Protein AF-A0A4Y2UF55-F1 (afdb_monomer_lite)

Foldseek 3Di:
DDDPVPDDDDDDDPPPPVLVLVVVVVVVLVVQQVPDPPHDPDPVSSVVSSVVVNVVPDVVVSVVSVVCNVVSVVQCVVVVNDDDPD

InterPro domains:
  IPR036397 Ribonuclease H superfamily [G3DSA:3.30.420.10] (3-86)
  IPR038717 Tc1-like transposase, DDE domain [PF13358] (10-37)

Secondary structure (DSSP, 8-state):
---GGG-PPP---TT-GGG-HHHHHHHHHHHHHHH-SSPP-SHHHHHHHHHHHHHTS-HHHHHHHHHHHHHHHHHHHHTTT-----

pLDDT: mean 77.41, std 13.48, range [45.03, 93.5]

Structure (mmCIF, N/CA/C/O backbone):
data_AF-A0A4Y2UF55-F1
#
_entry.id   AF-A0A4Y2UF55-F1
#
loop_
_atom_site.group_PDB
_atom_site.id
_atom_site.type_symbol
_atom_site.label_atom_id
_atom_site.label_alt_id
_atom_site.label_comp_id
_atom_site.label_asym_id
_atom_site.label_entity_id
_atom_site.label_seq_id
_atom_site.pdbx_PDB_ins_code
_atom_site.Cartn_x
_atom_site.Cartn_y
_atom_site.Cartn_z
_atom_site.occupancy
_atom_site.B_iso_or_equiv
_atom_site.auth_seq_id
_atom_site.auth_comp_id
_atom_site.auth_asym_id
_atom_site.auth_atom_id
_atom_site.pdbx_PDB_model_num
ATOM 1 N N . MET A 1 1 ? 22.054 -13.039 12.547 1.00 45.03 1 MET A N 1
ATOM 2 C CA . MET A 1 1 ? 21.385 -11.895 11.894 1.00 45.03 1 MET A CA 1
ATOM 3 C C . MET A 1 1 ? 22.282 -11.429 10.767 1.00 45.03 1 MET A C 1
ATOM 5 O O . MET A 1 1 ? 23.476 -11.344 11.031 1.00 45.03 1 MET A O 1
ATOM 9 N N . PRO A 1 2 ? 21.774 -11.198 9.546 1.00 48.81 2 PRO A N 1
ATOM 10 C CA . PRO A 1 2 ? 22.606 -10.689 8.463 1.00 48.81 2 PRO A CA 1
ATOM 11 C C . PRO A 1 2 ? 23.084 -9.283 8.837 1.00 48.81 2 PRO A C 1
ATOM 13 O O . PRO A 1 2 ? 22.285 -8.458 9.288 1.00 48.81 2 PRO A O 1
ATOM 16 N N . SER A 1 3 ? 24.381 -9.030 8.705 1.00 52.78 3 SER A N 1
ATOM 17 C CA . SER A 1 3 ? 24.963 -7.693 8.784 1.00 52.78 3 SER A CA 1
ATOM 18 C C . SER A 1 3 ? 24.380 -6.827 7.666 1.00 52.78 3 SER A C 1
ATOM 20 O O . SER A 1 3 ? 24.256 -7.276 6.531 1.00 52.78 3 SER A O 1
ATOM 22 N N . ILE A 1 4 ? 24.042 -5.571 7.971 1.00 59.22 4 ILE A N 1
ATOM 23 C CA . ILE A 1 4 ? 23.525 -4.570 7.010 1.00 59.22 4 ILE A CA 1
ATOM 24 C C . ILE A 1 4 ? 24.422 -4.404 5.767 1.00 59.22 4 ILE A C 1
ATOM 26 O O . ILE A 1 4 ? 23.971 -3.910 4.736 1.00 59.22 4 ILE A O 1
ATOM 30 N N . GLU A 1 5 ? 25.676 -4.838 5.859 1.00 60.53 5 GLU A N 1
ATOM 31 C CA . GLU A 1 5 ? 26.684 -4.785 4.802 1.00 60.53 5 GLU A CA 1
ATOM 32 C C . GLU A 1 5 ? 26.390 -5.705 3.601 1.00 60.53 5 GLU A C 1
ATOM 34 O O . GLU A 1 5 ? 26.888 -5.426 2.516 1.00 60.53 5 GLU A O 1
ATOM 39 N N . ASP A 1 6 ? 25.516 -6.713 3.736 1.00 64.56 6 ASP A N 1
ATOM 40 C CA . ASP A 1 6 ? 25.127 -7.604 2.623 1.00 64.56 6 ASP A CA 1
ATOM 41 C C . ASP A 1 6 ? 23.918 -7.095 1.808 1.00 64.56 6 ASP A C 1
ATOM 43 O O . ASP A 1 6 ? 23.425 -7.772 0.902 1.00 64.56 6 ASP A O 1
ATOM 47 N N . ILE A 1 7 ? 23.403 -5.897 2.106 1.00 66.00 7 ILE A N 1
ATOM 48 C CA . ILE A 1 7 ? 22.259 -5.326 1.386 1.00 66.00 7 ILE A CA 1
ATOM 49 C C . ILE A 1 7 ? 22.767 -4.571 0.156 1.00 66.00 7 ILE A C 1
ATOM 51 O O . ILE A 1 7 ? 23.295 -3.462 0.251 1.00 66.00 7 ILE A O 1
ATOM 55 N N . THR A 1 8 ? 22.562 -5.155 -1.027 1.00 73.38 8 THR A N 1
ATOM 56 C CA . THR A 1 8 ? 22.833 -4.476 -2.300 1.00 73.38 8 THR A CA 1
ATOM 57 C C . THR A 1 8 ? 21.942 -3.240 -2.426 1.00 73.38 8 THR A C 1
ATOM 59 O O . THR A 1 8 ? 20.715 -3.344 -2.470 1.00 73.38 8 THR A O 1
ATOM 62 N N . ARG A 1 9 ? 22.555 -2.053 -2.478 1.00 63.91 9 ARG A N 1
ATOM 63 C CA . ARG A 1 9 ? 21.840 -0.798 -2.734 1.00 63.91 9 ARG A CA 1
ATOM 64 C C . ARG A 1 9 ? 21.539 -0.678 -4.223 1.00 63.91 9 ARG A C 1
ATOM 66 O O . ARG A 1 9 ? 22.415 -0.897 -5.051 1.00 63.91 9 ARG A O 1
ATOM 73 N N . MET A 1 10 ? 20.302 -0.321 -4.547 1.00 69.19 10 MET A N 1
ATOM 74 C CA . MET A 1 10 ? 19.902 -0.006 -5.914 1.00 69.19 10 MET A CA 1
ATOM 75 C C . MET A 1 10 ? 20.229 1.461 -6.218 1.00 69.19 10 MET A C 1
ATOM 77 O O . MET A 1 10 ? 19.930 2.335 -5.403 1.00 69.19 10 MET A O 1
ATOM 81 N N . ASP A 1 11 ? 20.816 1.728 -7.386 1.00 67.31 11 ASP A N 1
ATOM 82 C CA . ASP A 1 11 ? 21.048 3.092 -7.866 1.00 67.31 11 ASP A CA 1
ATOM 83 C C . ASP A 1 11 ? 19.704 3.765 -8.176 1.00 67.31 11 ASP A C 1
ATOM 85 O O . ASP A 1 11 ? 18.961 3.329 -9.060 1.00 67.31 11 ASP A O 1
ATOM 89 N N . TRP A 1 12 ? 19.372 4.815 -7.420 1.00 65.06 12 TRP A N 1
ATOM 90 C CA . TRP A 1 12 ? 18.086 5.505 -7.508 1.00 65.06 12 TRP A CA 1
ATOM 91 C C . TRP A 1 12 ? 18.235 6.923 -8.070 1.00 65.06 12 TRP A C 1
ATOM 93 O O . TRP A 1 12 ? 19.024 7.705 -7.531 1.00 65.06 12 TRP A O 1
ATOM 103 N N . PRO A 1 13 ? 17.478 7.308 -9.113 1.00 65.12 13 PRO A N 1
ATOM 104 C CA . PRO A 1 13 ? 17.515 8.668 -9.634 1.00 65.12 13 PRO A CA 1
ATOM 105 C C . PRO A 1 13 ? 16.889 9.666 -8.646 1.00 65.12 13 PRO A C 1
ATOM 107 O O . PRO A 1 13 ? 15.854 9.406 -8.027 1.00 65.12 13 PRO A O 1
ATOM 110 N N . ALA A 1 14 ? 17.504 10.844 -8.513 1.00 56.88 14 ALA A N 1
ATOM 111 C CA . ALA A 1 14 ? 16.960 11.929 -7.699 1.00 56.88 14 ALA A CA 1
ATOM 112 C C . ALA A 1 14 ? 15.574 12.371 -8.217 1.00 56.88 14 ALA A C 1
ATOM 114 O O . ALA A 1 14 ? 15.313 12.332 -9.418 1.00 56.88 14 ALA A O 1
ATOM 115 N N . TYR A 1 15 ? 14.694 12.813 -7.311 1.00 55.31 15 TYR A N 1
ATOM 116 C CA . TYR A 1 15 ? 13.354 13.341 -7.626 1.00 55.31 15 TYR A CA 1
ATOM 117 C C . TYR A 1 15 ? 12.390 12.368 -8.330 1.00 55.31 15 TYR A C 1
ATOM 119 O O . TYR A 1 15 ? 11.518 12.801 -9.075 1.00 55.31 15 TYR A O 1
ATOM 127 N N . SER A 1 16 ? 12.500 11.061 -8.070 1.00 61.28 16 SER A N 1
ATOM 128 C CA . SER A 1 16 ? 11.559 10.051 -8.586 1.00 61.28 16 SER A CA 1
ATOM 129 C C . SER A 1 16 ? 10.709 9.413 -7.470 1.00 61.28 16 SER A C 1
ATOM 131 O O . SER A 1 16 ? 10.887 8.225 -7.189 1.00 61.28 16 SER A O 1
ATOM 133 N N . PRO A 1 17 ? 9.808 10.167 -6.800 1.00 59.91 17 PRO A N 1
ATOM 134 C CA . PRO A 1 17 ? 8.887 9.602 -5.810 1.00 59.91 17 PRO A CA 1
ATOM 135 C C . PRO A 1 17 ? 7.916 8.606 -6.456 1.00 59.91 17 PRO A C 1
ATOM 137 O O . PRO A 1 17 ? 7.602 7.598 -5.833 1.00 59.91 17 PRO A O 1
ATOM 140 N N . ASP A 1 18 ? 7.558 8.813 -7.732 1.00 61.84 18 ASP A N 1
ATOM 141 C CA . ASP A 1 18 ? 6.776 7.878 -8.552 1.00 61.84 18 ASP A CA 1
ATOM 142 C C . ASP A 1 18 ? 7.380 6.473 -8.522 1.00 61.84 18 ASP A C 1
ATOM 144 O O . ASP A 1 18 ? 6.668 5.475 -8.543 1.00 61.84 18 ASP A O 1
ATOM 148 N N . LEU A 1 19 ? 8.705 6.363 -8.444 1.00 64.81 19 LEU A N 1
ATOM 149 C CA . LEU A 1 19 ? 9.351 5.065 -8.437 1.00 64.81 19 LEU A CA 1
ATOM 150 C C . LEU A 1 19 ? 9.308 4.410 -7.055 1.00 64.81 19 LEU A C 1
ATOM 152 O O . LEU A 1 19 ? 9.488 3.208 -6.975 1.00 64.81 19 LEU A O 1
ATOM 156 N N . ASN A 1 20 ? 9.054 5.128 -5.962 1.00 70.25 20 ASN A N 1
ATOM 157 C CA . ASN A 1 20 ? 9.149 4.533 -4.636 1.00 70.25 20 ASN A CA 1
ATOM 158 C C . ASN A 1 20 ? 7.916 3.647 -4.372 1.00 70.25 20 ASN A C 1
ATOM 160 O O . ASN A 1 20 ? 6.815 4.177 -4.196 1.00 70.25 20 ASN A O 1
ATOM 164 N N . PRO A 1 21 ? 8.057 2.306 -4.306 1.00 69.44 21 PRO A N 1
ATOM 165 C CA . PRO A 1 21 ? 6.915 1.420 -4.097 1.00 69.44 21 PRO A CA 1
ATOM 166 C C . PRO A 1 21 ? 6.206 1.722 -2.772 1.00 69.44 21 PRO A C 1
ATOM 168 O O . PRO A 1 21 ? 5.012 1.491 -2.639 1.00 69.44 21 PRO A O 1
ATOM 171 N N . ILE A 1 22 ? 6.903 2.289 -1.786 1.00 78.69 22 ILE A N 1
ATOM 172 C CA . ILE A 1 22 ? 6.290 2.562 -0.487 1.00 78.69 22 ILE A CA 1
ATOM 173 C C . ILE A 1 22 ? 5.151 3.591 -0.570 1.00 78.69 22 ILE A C 1
ATOM 175 O O . ILE A 1 22 ? 4.191 3.470 0.182 1.00 78.69 22 ILE A O 1
ATOM 179 N N . GLU A 1 23 ? 5.204 4.545 -1.507 1.00 81.56 23 GLU A N 1
ATOM 180 C CA . GLU A 1 23 ? 4.148 5.556 -1.688 1.00 81.56 23 GLU A CA 1
ATOM 181 C C . GLU A 1 23 ? 2.818 4.897 -2.076 1.00 81.56 23 GLU A C 1
ATOM 183 O O . GLU A 1 23 ? 1.752 5.261 -1.585 1.00 81.56 23 GLU A O 1
ATOM 188 N N . HIS A 1 24 ? 2.891 3.839 -2.887 1.00 82.50 24 HIS A N 1
ATOM 189 C CA . HIS A 1 24 ? 1.729 3.048 -3.302 1.00 82.50 24 HIS A CA 1
ATOM 190 C C . HIS A 1 24 ? 1.140 2.255 -2.143 1.00 82.50 24 HIS A C 1
ATOM 192 O O . HIS A 1 24 ? -0.078 2.135 -2.015 1.00 82.50 24 HIS A O 1
ATOM 198 N N . VAL A 1 25 ? 2.000 1.732 -1.269 1.00 87.19 25 VAL A N 1
ATOM 199 C CA . VAL A 1 25 ? 1.556 1.040 -0.055 1.00 87.19 25 VAL A CA 1
ATOM 200 C C . VAL A 1 25 ? 0.880 2.024 0.905 1.00 87.19 25 VAL A C 1
ATOM 202 O O . VAL A 1 25 ? -0.154 1.689 1.484 1.00 87.19 25 VAL A O 1
ATOM 205 N N . TRP A 1 26 ? 1.404 3.247 1.039 1.00 88.00 26 TRP A N 1
ATOM 206 C CA . TRP A 1 26 ? 0.791 4.292 1.863 1.00 88.00 26 TRP A CA 1
ATOM 207 C C . TRP A 1 26 ? -0.581 4.725 1.350 1.00 88.00 26 TRP A C 1
ATOM 209 O O . TRP A 1 26 ? -1.524 4.802 2.139 1.00 88.00 26 TRP A O 1
ATOM 219 N N . ASP A 1 27 ? -0.722 4.952 0.045 1.00 87.19 27 ASP A N 1
ATOM 220 C CA . ASP A 1 27 ? -2.012 5.273 -0.572 1.00 87.19 27 ASP A CA 1
ATOM 221 C C . ASP A 1 27 ? -3.028 4.131 -0.381 1.00 87.19 27 ASP A C 1
ATOM 223 O O . ASP A 1 27 ? -4.164 4.365 0.042 1.00 87.19 27 ASP A O 1
ATOM 227 N N . MET A 1 28 ? -2.609 2.875 -0.568 1.00 88.69 28 MET A N 1
ATOM 228 C CA . MET A 1 28 ? -3.459 1.709 -0.314 1.00 88.69 28 MET A CA 1
ATOM 229 C C . MET A 1 28 ? -3.921 1.627 1.147 1.00 88.69 28 MET A C 1
ATOM 231 O O . MET A 1 28 ? -5.104 1.386 1.408 1.00 88.69 28 MET A O 1
ATOM 235 N N . LEU A 1 29 ? -3.015 1.854 2.100 1.00 91.25 29 LEU A N 1
ATOM 236 C CA . LEU A 1 29 ? -3.336 1.867 3.526 1.00 91.25 29 LEU A CA 1
ATOM 237 C C . LEU A 1 29 ? -4.322 2.995 3.866 1.00 91.25 29 LEU A C 1
ATOM 239 O O . LEU A 1 29 ? -5.307 2.764 4.570 1.00 91.25 29 LEU A O 1
ATOM 243 N N . GLY A 1 30 ? -4.104 4.193 3.317 1.00 89.81 30 GLY A N 1
ATOM 244 C CA . GLY A 1 30 ? -4.993 5.342 3.488 1.00 89.81 30 GLY A CA 1
ATOM 245 C C . GLY A 1 30 ? -6.409 5.068 2.978 1.00 89.81 30 GLY A C 1
ATOM 246 O O . GLY A 1 30 ? -7.382 5.324 3.690 1.00 89.81 30 GLY A O 1
ATOM 247 N N . ARG A 1 31 ? -6.537 4.466 1.788 1.00 91.00 31 ARG A N 1
ATOM 248 C CA . ARG A 1 31 ? -7.838 4.074 1.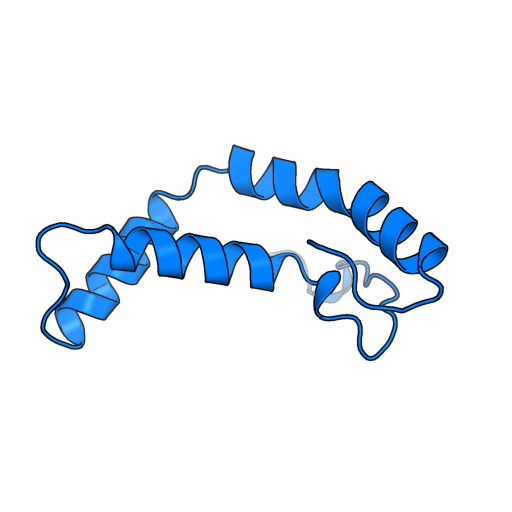216 1.00 91.00 31 ARG A CA 1
ATOM 249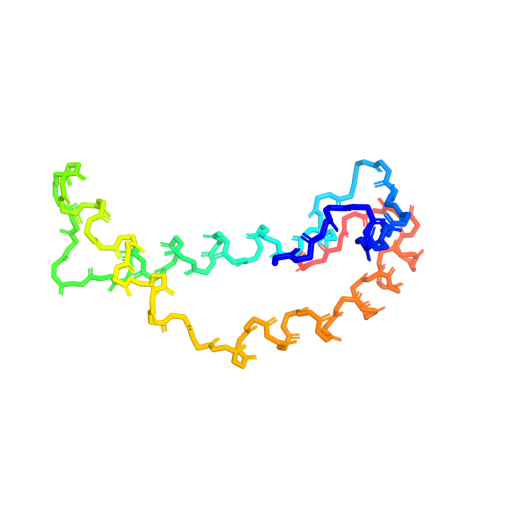 C C . ARG A 1 31 ? -8.556 3.034 2.070 1.00 91.00 31 ARG A C 1
ATOM 251 O O . ARG A 1 31 ? -9.756 3.167 2.300 1.00 91.00 31 ARG A O 1
ATOM 258 N N . ARG A 1 32 ? -7.837 2.025 2.572 1.00 91.06 32 ARG A N 1
ATOM 259 C CA . ARG A 1 32 ? -8.417 0.990 3.444 1.00 91.06 32 ARG A CA 1
ATOM 260 C C . ARG A 1 32 ? -8.958 1.588 4.738 1.00 91.06 32 ARG A C 1
ATOM 262 O O . ARG A 1 32 ? -10.105 1.325 5.090 1.00 91.06 32 ARG A O 1
ATOM 269 N N . ILE A 1 33 ? -8.198 2.470 5.384 1.00 90.75 33 ILE A N 1
ATOM 270 C CA . ILE A 1 33 ? -8.643 3.169 6.598 1.00 90.75 33 ILE A CA 1
ATOM 271 C C . ILE A 1 33 ? -9.862 4.048 6.318 1.00 90.75 33 ILE A C 1
ATOM 273 O O . ILE A 1 33 ? -10.818 4.007 7.089 1.00 90.75 33 ILE A O 1
ATOM 277 N N . ALA A 1 34 ? -9.865 4.792 5.208 1.00 89.31 34 ALA A N 1
ATOM 278 C CA . ALA A 1 34 ? -11.005 5.616 4.805 1.00 89.31 34 ALA A CA 1
ATOM 279 C C . ALA A 1 34 ? -12.267 4.783 4.511 1.00 89.31 34 ALA A C 1
ATOM 281 O O . ALA A 1 34 ? -13.381 5.271 4.686 1.00 89.31 34 ALA A O 1
ATOM 282 N N . SER A 1 35 ? -12.100 3.525 4.091 1.00 90.62 35 SER A N 1
ATOM 283 C CA . SER A 1 35 ? -13.203 2.594 3.831 1.00 90.62 35 SER A CA 1
ATOM 284 C C . SER A 1 35 ? -13.713 1.837 5.067 1.00 90.62 35 SER A C 1
ATOM 286 O O . SER A 1 35 ? -14.752 1.179 4.974 1.00 90.62 35 SER A O 1
ATOM 288 N N . ARG A 1 36 ? -13.025 1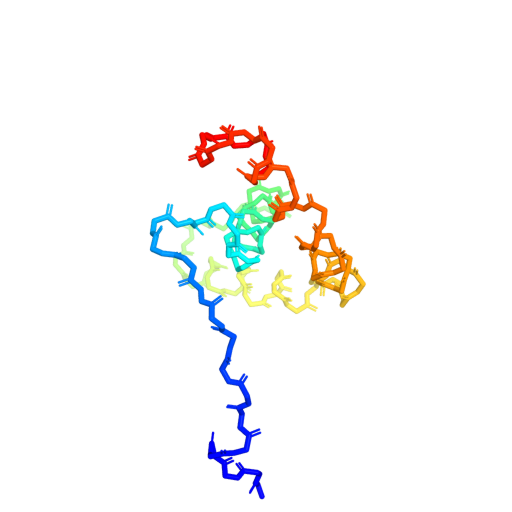.908 6.220 1.00 87.56 36 ARG A N 1
ATOM 289 C CA . ARG A 1 36 ? -13.452 1.193 7.436 1.00 87.56 36 ARG A CA 1
ATOM 290 C C . ARG A 1 36 ? -14.784 1.728 7.955 1.00 87.56 36 ARG A C 1
ATOM 292 O O . ARG A 1 36 ? -15.030 2.932 7.998 1.00 87.56 36 ARG A O 1
ATOM 299 N N . GLN A 1 37 ? -15.619 0.801 8.415 1.00 87.69 37 GLN A N 1
ATOM 300 C CA . GLN A 1 37 ? -16.878 1.091 9.092 1.00 87.69 37 GLN A CA 1
ATOM 301 C C . GLN A 1 37 ? -16.927 0.313 10.418 1.00 87.69 37 GLN A C 1
ATOM 303 O O . GLN A 1 37 ? -16.834 -0.915 10.389 1.00 87.69 37 GLN A O 1
ATOM 308 N N . PRO A 1 38 ? -17.065 0.991 11.575 1.00 85.62 38 PRO A N 1
ATOM 309 C CA . PRO A 1 38 ? -17.093 2.447 11.744 1.00 85.62 38 PRO A CA 1
ATOM 310 C C . PRO A 1 38 ? -15.718 3.101 11.486 1.00 85.62 38 PRO A C 1
ATOM 312 O O . PRO A 1 38 ? -14.685 2.445 11.659 1.00 85.62 38 PRO A O 1
ATOM 315 N N . PRO A 1 39 ? -15.684 4.383 11.077 1.00 86.56 39 PRO A N 1
ATOM 316 C CA . PRO A 1 39 ? -14.431 5.112 10.935 1.00 86.56 39 PRO A CA 1
ATOM 317 C C . PRO A 1 39 ? -13.784 5.336 12.313 1.00 86.56 39 PRO A C 1
ATOM 319 O O . PRO A 1 39 ? -14.501 5.536 13.297 1.00 86.56 39 PRO A O 1
ATOM 322 N N . PRO A 1 40 ? -12.444 5.335 12.407 1.00 87.81 40 PRO A N 1
ATOM 323 C CA . PRO A 1 40 ? -11.754 5.646 13.653 1.00 87.81 40 PRO A CA 1
ATOM 324 C C . PRO A 1 40 ? -12.022 7.100 14.060 1.00 87.81 40 PRO A C 1
ATOM 326 O O . PRO A 1 40 ? -11.824 8.024 13.273 1.00 87.81 40 PRO A O 1
ATOM 329 N N . THR A 1 41 ? -12.454 7.303 15.303 1.00 90.56 41 THR A N 1
ATOM 330 C CA . THR A 1 41 ? -12.860 8.618 15.828 1.00 90.56 41 THR A CA 1
ATOM 331 C C . THR A 1 41 ? -11.813 9.248 16.745 1.00 90.56 41 THR A C 1
ATOM 333 O O . THR A 1 41 ? -11.863 10.447 17.019 1.00 90.56 41 THR A O 1
ATOM 336 N N . CYS A 1 42 ? -10.831 8.464 17.199 1.00 91.88 42 CYS A N 1
ATOM 337 C CA . CYS A 1 42 ? -9.750 8.928 18.062 1.00 91.88 42 CYS A CA 1
ATOM 338 C C . CYS A 1 42 ? -8.380 8.352 17.665 1.00 91.88 42 CYS A C 1
ATOM 340 O O . CYS A 1 42 ? -8.275 7.350 16.957 1.00 91.88 42 CYS A O 1
ATOM 342 N N . LEU A 1 43 ? -7.298 8.983 18.143 1.00 91.94 43 LEU A N 1
ATOM 343 C CA . LEU A 1 43 ? -5.921 8.573 17.828 1.00 91.94 43 LEU A CA 1
ATOM 344 C C . LEU A 1 43 ? -5.611 7.100 18.176 1.00 91.94 43 LEU A C 1
ATOM 346 O O . LEU A 1 43 ? -4.972 6.432 17.359 1.00 91.94 43 LEU A O 1
ATOM 350 N N . PRO A 1 44 ? -6.050 6.547 19.328 1.00 93.50 44 PRO A N 1
ATOM 351 C CA . PRO A 1 44 ? -5.848 5.128 19.628 1.00 93.50 44 PRO A CA 1
ATOM 352 C C . P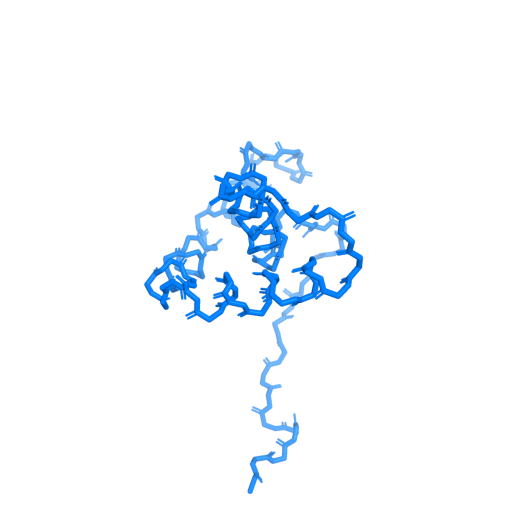RO A 1 44 ? -6.549 4.183 18.642 1.00 93.50 44 PRO A C 1
ATOM 354 O O . PRO A 1 44 ? -5.959 3.179 18.239 1.00 93.50 44 PRO A O 1
ATOM 357 N N . GLU A 1 45 ? -7.777 4.507 18.231 1.00 91.12 45 GLU A N 1
ATOM 358 C CA . GLU A 1 45 ? -8.530 3.738 17.232 1.00 91.12 45 GLU A CA 1
ATOM 359 C C . GLU A 1 45 ? -7.859 3.803 15.864 1.00 91.12 45 GLU A C 1
ATOM 361 O O . GLU A 1 45 ? -7.698 2.771 15.218 1.00 91.12 45 GLU A O 1
ATOM 366 N N . LEU A 1 46 ? -7.390 4.986 15.455 1.00 91.88 46 LEU A N 1
ATOM 367 C CA . LEU A 1 46 ? -6.655 5.153 14.203 1.00 91.88 46 LEU A CA 1
ATOM 368 C C . LEU A 1 46 ? -5.367 4.325 14.203 1.00 91.88 46 LEU A C 1
ATOM 370 O O . LEU A 1 46 ? -5.081 3.632 13.231 1.00 91.88 46 LEU A O 1
ATOM 374 N N . ARG A 1 47 ? -4.610 4.336 15.308 1.00 91.81 47 ARG A N 1
ATOM 375 C CA . ARG A 1 47 ? -3.398 3.517 15.448 1.00 91.81 47 ARG A CA 1
ATOM 376 C C . ARG A 1 47 ? -3.704 2.023 15.358 1.00 91.81 47 ARG A C 1
ATOM 378 O O . ARG A 1 47 ? -2.939 1.292 14.734 1.00 91.81 47 ARG A O 1
ATOM 385 N N . ARG A 1 48 ? -4.794 1.562 15.979 1.00 92.12 48 ARG A N 1
ATOM 386 C CA . ARG A 1 48 ? -5.228 0.161 15.885 1.00 92.12 48 ARG A CA 1
ATOM 387 C C . ARG A 1 48 ? -5.616 -0.187 14.450 1.00 92.12 48 ARG A C 1
ATOM 389 O O . ARG A 1 48 ? -5.101 -1.158 13.915 1.00 92.12 48 ARG A O 1
ATOM 396 N N . ALA A 1 49 ? -6.443 0.645 13.820 1.00 91.81 49 ALA A N 1
ATOM 397 C CA . ALA A 1 49 ? -6.880 0.459 12.443 1.00 91.81 49 ALA A CA 1
ATOM 398 C C . ALA A 1 49 ? -5.700 0.415 11.461 1.00 91.81 49 ALA A C 1
ATOM 400 O O . ALA A 1 49 ? -5.675 -0.447 10.592 1.00 91.81 49 ALA A O 1
ATOM 401 N N . LEU A 1 50 ? -4.697 1.283 11.640 1.00 91.88 50 LEU A N 1
ATOM 402 C CA . LEU A 1 50 ? -3.455 1.271 10.860 1.00 91.88 50 LEU A CA 1
ATOM 403 C C . LEU A 1 50 ? -2.735 -0.077 10.950 1.00 91.88 50 LEU A C 1
ATOM 405 O O . LEU A 1 50 ? -2.370 -0.637 9.923 1.00 91.88 50 LEU A O 1
ATOM 409 N N . LEU A 1 51 ? -2.539 -0.599 12.163 1.00 92.94 51 LEU A N 1
ATOM 410 C CA . LEU A 1 51 ? -1.854 -1.878 12.373 1.00 92.94 51 LEU A CA 1
ATOM 411 C C . LEU A 1 51 ? -2.659 -3.056 11.816 1.00 92.94 51 LEU A C 1
ATOM 413 O O . LEU A 1 51 ? -2.092 -3.932 11.173 1.00 92.94 51 LEU A O 1
ATOM 417 N N . ASP A 1 52 ? -3.971 -3.060 12.037 1.00 92.81 52 ASP A N 1
ATOM 418 C CA . ASP A 1 52 ? -4.862 -4.102 11.533 1.00 92.81 52 ASP A CA 1
ATOM 419 C C . ASP A 1 52 ? -4.880 -4.120 9.998 1.00 92.81 52 ASP A C 1
ATOM 421 O O . ASP A 1 52 ? -4.713 -5.176 9.393 1.00 92.81 52 ASP A O 1
ATOM 425 N N . GLU A 1 53 ? -5.069 -2.959 9.355 1.00 92.31 53 GLU A N 1
ATOM 426 C CA . GLU A 1 53 ? -5.058 -2.872 7.891 1.00 92.31 53 GLU A CA 1
ATOM 427 C C . GLU A 1 53 ? -3.697 -3.239 7.321 1.00 92.31 53 GLU A C 1
ATOM 429 O O . GLU A 1 53 ? -3.644 -3.948 6.323 1.00 92.31 53 GLU A O 1
ATOM 434 N N . TRP A 1 54 ? -2.609 -2.811 7.965 1.00 91.44 54 TRP A N 1
ATOM 435 C CA . TRP A 1 54 ? -1.259 -3.176 7.556 1.00 91.44 54 TRP A CA 1
ATOM 436 C C . TRP A 1 54 ? -1.061 -4.695 7.539 1.00 91.44 54 TRP A C 1
ATOM 438 O O . TRP A 1 54 ? -0.590 -5.243 6.547 1.00 91.44 54 TRP A O 1
ATOM 448 N N . CYS A 1 55 ? -1.487 -5.390 8.597 1.00 90.19 55 CYS A N 1
ATOM 449 C CA . CYS A 1 55 ? -1.438 -6.853 8.670 1.00 90.19 55 CYS A CA 1
ATOM 450 C C . CYS A 1 55 ? -2.381 -7.544 7.670 1.00 90.19 55 CYS A C 1
ATOM 452 O O . CYS A 1 55 ? -2.143 -8.690 7.298 1.00 90.19 55 CYS A O 1
ATOM 454 N N . ASN A 1 56 ? -3.440 -6.858 7.236 1.00 91.00 56 ASN A N 1
ATOM 455 C CA . ASN A 1 56 ? -4.401 -7.352 6.251 1.00 91.00 56 ASN A CA 1
ATOM 456 C C . ASN A 1 56 ? -4.023 -7.014 4.803 1.00 91.00 56 ASN A C 1
ATOM 458 O O . ASN A 1 56 ? -4.790 -7.352 3.894 1.00 91.00 56 ASN A O 1
ATOM 462 N N . ILE A 1 57 ? -2.906 -6.320 4.553 1.00 87.50 57 ILE A N 1
ATOM 463 C CA . ILE A 1 57 ? -2.390 -6.137 3.195 1.00 87.50 57 ILE A CA 1
ATOM 464 C C . ILE A 1 57 ? -1.835 -7.489 2.726 1.00 87.50 57 ILE A C 1
ATOM 466 O O . ILE A 1 57 ? -0.877 -7.993 3.313 1.00 87.50 57 ILE A O 1
ATOM 470 N N . PRO A 1 58 ? -2.416 -8.093 1.677 1.00 89.06 58 PRO A N 1
ATOM 471 C CA . PRO A 1 58 ? -1.933 -9.357 1.158 1.00 89.06 58 PRO A CA 1
ATOM 472 C C . PRO A 1 58 ? -0.532 -9.202 0.558 1.00 89.06 58 PRO A C 1
ATOM 474 O O . PRO A 1 58 ? -0.255 -8.230 -0.152 1.00 89.06 58 PRO A O 1
ATOM 477 N N . GLN A 1 59 ? 0.346 -10.173 0.817 1.00 87.12 59 GLN A N 1
ATOM 478 C CA . GLN A 1 59 ? 1.720 -10.153 0.309 1.00 87.12 59 GLN A CA 1
ATOM 479 C C . GLN A 1 59 ? 1.758 -10.107 -1.227 1.00 87.12 59 GLN A C 1
ATOM 481 O O . GLN A 1 59 ? 2.601 -9.420 -1.790 1.00 87.12 59 GLN A O 1
ATOM 486 N N . ASP A 1 60 ? 0.796 -10.730 -1.912 1.00 88.69 60 ASP A N 1
ATOM 487 C CA . ASP A 1 60 ? 0.677 -10.685 -3.372 1.00 88.69 60 ASP A CA 1
ATOM 488 C C . ASP A 1 60 ? 0.426 -9.269 -3.905 1.00 88.69 60 ASP A C 1
ATOM 490 O O . ASP A 1 60 ? 0.880 -8.945 -5.000 1.00 88.69 60 ASP A O 1
ATOM 494 N N . GLN A 1 61 ? -0.238 -8.385 -3.150 1.00 85.31 61 GLN A N 1
ATOM 495 C CA . GLN A 1 61 ? -0.374 -6.982 -3.558 1.00 85.31 61 GLN A CA 1
ATOM 496 C C . GL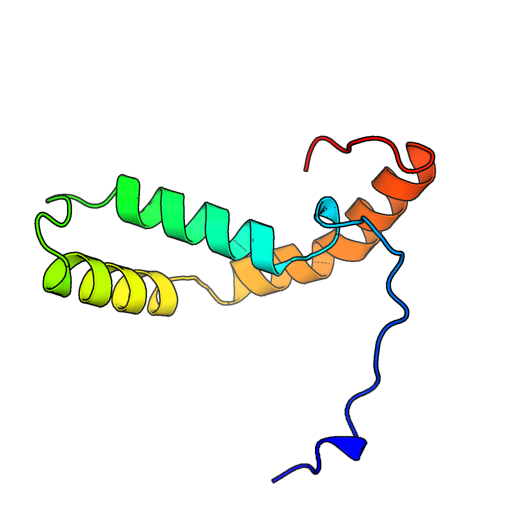N A 1 61 ? 0.973 -6.254 -3.503 1.00 85.31 61 GLN A C 1
ATOM 498 O O . GLN A 1 61 ? 1.290 -5.481 -4.409 1.00 85.31 61 GLN A O 1
ATOM 503 N N . ILE A 1 62 ? 1.785 -6.539 -2.481 1.00 85.62 62 ILE A N 1
ATOM 504 C CA . ILE A 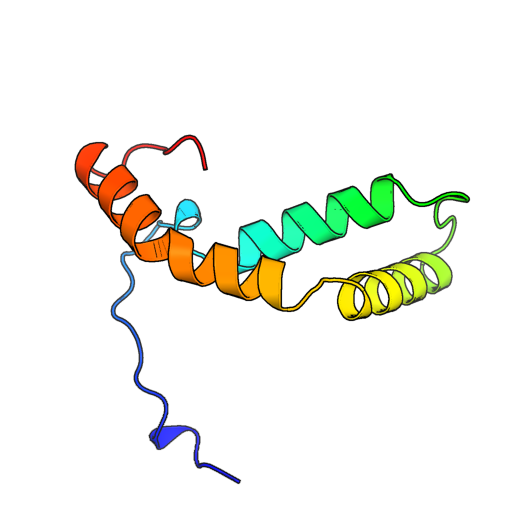1 62 ? 3.141 -5.994 -2.344 1.00 85.62 62 ILE A CA 1
ATOM 505 C C . ILE A 1 62 ? 4.045 -6.552 -3.449 1.00 85.62 62 ILE A C 1
ATOM 507 O O . ILE A 1 62 ? 4.747 -5.795 -4.120 1.00 85.62 62 ILE A O 1
ATOM 511 N N . ASP A 1 63 ? 3.984 -7.858 -3.698 1.00 86.25 63 ASP A N 1
ATOM 512 C CA . ASP A 1 63 ? 4.793 -8.522 -4.717 1.00 86.25 63 ASP A CA 1
ATOM 513 C C . ASP A 1 63 ? 4.436 -8.017 -6.120 1.00 86.25 63 ASP A C 1
ATOM 515 O O . ASP A 1 63 ? 5.323 -7.681 -6.902 1.00 86.25 63 ASP A O 1
ATOM 519 N N . ASN A 1 64 ? 3.145 -7.870 -6.435 1.00 85.56 64 ASN A N 1
ATOM 520 C CA . ASN A 1 64 ? 2.692 -7.306 -7.709 1.00 85.56 64 ASN A CA 1
ATOM 521 C C . ASN A 1 64 ? 3.183 -5.870 -7.912 1.00 85.56 64 ASN A C 1
ATOM 523 O O . ASN A 1 64 ? 3.579 -5.496 -9.020 1.00 85.56 64 ASN A O 1
ATOM 527 N N . LEU A 1 65 ? 3.192 -5.067 -6.848 1.00 82.88 65 LEU A N 1
ATOM 528 C CA . LEU A 1 65 ? 3.713 -3.710 -6.890 1.00 82.88 65 LEU A CA 1
ATOM 529 C C . LEU A 1 65 ? 5.220 -3.701 -7.188 1.00 82.88 65 LEU A C 1
ATOM 531 O O . LEU A 1 65 ? 5.656 -2.972 -8.082 1.00 82.88 65 LEU A O 1
ATOM 535 N N . ILE A 1 66 ? 6.000 -4.558 -6.524 1.00 81.69 66 ILE A N 1
ATOM 536 C CA . ILE A 1 66 ? 7.437 -4.724 -6.788 1.00 81.69 66 ILE A CA 1
ATOM 537 C C . ILE A 1 66 ? 7.671 -5.208 -8.226 1.00 81.69 66 ILE A C 1
ATOM 539 O O . ILE A 1 66 ? 8.485 -4.636 -8.949 1.00 81.69 66 ILE A O 1
ATOM 543 N N . LEU A 1 67 ? 6.922 -6.207 -8.695 1.00 83.19 67 LEU A N 1
ATOM 544 C CA . LEU A 1 67 ? 7.025 -6.737 -10.059 1.00 83.19 67 LEU A CA 1
ATOM 545 C C . LEU A 1 67 ? 6.606 -5.720 -11.130 1.00 83.19 67 LEU A C 1
ATOM 547 O O . LEU A 1 67 ? 7.052 -5.805 -12.277 1.00 83.19 67 LEU A O 1
ATOM 551 N N . SER A 1 68 ? 5.773 -4.738 -10.780 1.00 80.69 68 SER A N 1
ATOM 552 C CA . SER A 1 68 ? 5.391 -3.653 -11.687 1.00 80.69 68 SER A CA 1
ATOM 553 C C . SER A 1 68 ? 6.510 -2.625 -11.896 1.00 80.69 68 SER A C 1
ATOM 555 O O . SER A 1 68 ? 6.523 -1.940 -12.925 1.00 80.69 68 SER A O 1
ATOM 557 N N . MET A 1 69 ? 7.488 -2.551 -10.984 1.00 79.50 69 MET A N 1
ATOM 558 C CA . MET A 1 69 ? 8.538 -1.528 -10.980 1.00 79.50 69 MET A CA 1
ATOM 559 C C . MET A 1 69 ? 9.317 -1.410 -12.290 1.00 79.50 69 MET A C 1
ATOM 561 O O . MET A 1 69 ? 9.426 -0.296 -12.798 1.00 79.50 69 MET A O 1
ATOM 565 N N . PRO A 1 70 ? 9.778 -2.498 -12.938 1.00 77.44 70 PRO A N 1
ATOM 566 C CA . PRO A 1 70 ? 10.450 -2.389 -14.230 1.00 77.44 70 PRO A CA 1
ATOM 567 C C . PRO A 1 70 ? 9.582 -1.735 -15.314 1.00 77.44 70 PRO A C 1
ATOM 569 O O . PRO A 1 70 ? 10.102 -1.033 -16.180 1.00 77.44 70 PRO A O 1
ATOM 572 N N . ARG A 1 71 ? 8.257 -1.944 -15.287 1.00 77.81 71 ARG A N 1
ATOM 573 C CA . ARG A 1 71 ? 7.327 -1.302 -16.234 1.00 77.81 71 ARG A CA 1
ATOM 574 C C . ARG A 1 71 ? 7.156 0.181 -15.907 1.00 77.81 71 ARG A C 1
ATOM 576 O O . ARG A 1 71 ? 7.154 0.989 -16.830 1.00 77.81 71 ARG A O 1
ATOM 583 N N . ARG A 1 72 ? 7.078 0.535 -14.622 1.00 74.06 72 ARG A N 1
ATOM 584 C CA . ARG A 1 72 ? 6.973 1.925 -14.147 1.00 74.06 72 ARG A CA 1
ATOM 585 C C . ARG A 1 72 ? 8.248 2.717 -14.452 1.00 74.06 72 ARG A C 1
ATOM 587 O O . ARG A 1 72 ? 8.160 3.769 -15.071 1.00 74.06 72 ARG A O 1
ATOM 594 N N . CYS A 1 73 ? 9.428 2.143 -14.204 1.00 70.19 73 CYS A N 1
ATOM 595 C CA . CYS A 1 73 ? 10.715 2.711 -14.620 1.00 70.19 73 CYS A CA 1
ATOM 596 C C . CYS A 1 73 ? 10.776 2.948 -16.135 1.00 70.19 73 CYS A C 1
ATOM 598 O O . CYS A 1 73 ? 11.159 4.029 -16.575 1.00 70.19 73 CYS A O 1
ATOM 600 N N . LYS A 1 74 ? 10.355 1.969 -16.951 1.00 72.25 74 LYS A N 1
ATOM 601 C CA . LYS A 1 74 ? 10.281 2.138 -18.413 1.00 72.25 74 LYS A CA 1
ATOM 602 C C . LYS A 1 74 ? 9.325 3.261 -18.816 1.00 72.25 74 LYS A C 1
ATOM 604 O O . LYS A 1 74 ? 9.651 4.012 -19.729 1.00 72.25 74 LYS A O 1
ATOM 609 N N . ALA A 1 75 ? 8.182 3.393 -18.144 1.00 71.50 75 ALA A N 1
ATOM 610 C CA . ALA A 1 75 ? 7.241 4.482 -18.386 1.00 71.50 75 ALA A CA 1
ATOM 611 C C . ALA A 1 75 ? 7.844 5.853 -18.026 1.00 71.50 75 ALA A C 1
ATOM 613 O O . ALA A 1 75 ? 7.719 6.777 -18.824 1.00 71.50 75 ALA A O 1
ATOM 614 N N . CYS A 1 76 ? 8.560 5.971 -16.900 1.00 66.44 76 CYS A N 1
ATOM 615 C CA . CYS A 1 76 ? 9.258 7.202 -16.500 1.00 66.44 76 CYS A CA 1
ATOM 616 C C . CYS A 1 76 ? 10.390 7.582 -17.470 1.00 66.44 76 CYS A C 1
ATOM 618 O O . CYS A 1 76 ? 10.601 8.756 -17.776 1.00 66.44 76 CYS A O 1
ATOM 620 N N . ILE A 1 77 ? 11.123 6.592 -17.987 1.00 69.25 77 ILE A N 1
ATOM 621 C CA . ILE A 1 77 ? 12.156 6.819 -19.008 1.00 69.25 77 ILE A CA 1
ATOM 622 C C . ILE A 1 77 ? 11.503 7.279 -20.318 1.00 69.25 77 ILE A C 1
ATOM 624 O O . ILE A 1 77 ? 11.944 8.260 -20.915 1.00 69.25 77 ILE A O 1
ATOM 628 N N . ALA A 1 78 ? 10.417 6.623 -20.741 1.00 69.56 78 ALA A N 1
ATOM 629 C CA . ALA A 1 78 ? 9.670 6.992 -21.943 1.00 69.56 78 ALA A CA 1
ATOM 630 C C . ALA A 1 78 ? 9.045 8.396 -21.843 1.00 69.56 78 ALA A C 1
ATOM 632 O O . ALA A 1 78 ? 8.972 9.105 -22.845 1.00 69.56 78 ALA A O 1
ATOM 633 N N . SER A 1 79 ? 8.658 8.839 -20.643 1.00 66.12 79 SER A N 1
ATOM 634 C CA . SER A 1 79 ? 8.176 10.203 -20.399 1.00 66.12 79 SER A CA 1
ATOM 635 C C . SER A 1 79 ? 9.300 11.248 -20.294 1.00 66.12 79 SER A C 1
ATOM 637 O O . SER A 1 79 ? 9.013 12.437 -20.119 1.00 66.12 79 SER A O 1
ATOM 639 N N . SER A 1 80 ? 10.572 10.849 -20.446 1.00 68.50 80 SER A N 1
ATOM 640 C CA . SER A 1 80 ? 11.756 11.702 -20.249 1.00 68.50 80 SER A CA 1
ATOM 641 C C . SER A 1 80 ? 11.797 12.352 -18.857 1.00 68.50 80 SER A C 1
ATOM 643 O O . SER A 1 80 ? 12.136 13.526 -18.732 1.00 68.50 80 SER A O 1
ATOM 645 N N . GLY A 1 81 ? 11.391 11.616 -17.814 1.00 57.25 81 GLY A N 1
ATOM 646 C CA . GLY A 1 81 ? 11.348 12.115 -16.433 1.00 57.25 81 GLY A CA 1
ATOM 647 C C . GLY A 1 81 ? 10.139 12.998 -16.098 1.00 57.25 81 GLY A C 1
ATOM 648 O O . GLY A 1 81 ? 10.111 13.609 -15.034 1.00 57.25 81 GLY A O 1
ATOM 649 N N . ARG A 1 82 ? 9.136 13.088 -16.983 1.00 58.56 82 ARG A N 1
ATOM 650 C CA . ARG A 1 82 ? 7.850 13.749 -16.691 1.00 58.56 82 ARG A CA 1
ATOM 651 C C . ARG A 1 82 ? 6.889 12.801 -15.968 1.00 58.56 82 ARG A C 1
ATOM 653 O O . ARG A 1 82 ? 7.011 11.584 -16.104 1.00 58.56 82 ARG A O 1
ATOM 660 N N . HIS A 1 83 ? 5.928 13.377 -15.243 1.00 55.19 83 HIS A N 1
ATOM 661 C CA . HIS A 1 83 ? 4.942 12.666 -14.421 1.00 55.19 83 HIS A CA 1
ATOM 662 C C . HIS A 1 83 ? 4.328 11.475 -15.168 1.00 55.19 83 HIS A C 1
ATOM 664 O O . HIS A 1 83 ? 3.830 11.621 -16.290 1.00 55.19 83 HIS A O 1
ATOM 670 N N . THR A 1 84 ? 4.363 10.300 -14.544 1.00 56.50 84 THR A N 1
ATOM 671 C CA . THR A 1 84 ? 3.659 9.112 -15.048 1.00 56.50 84 THR A CA 1
ATOM 672 C C . THR A 1 84 ? 2.324 8.947 -14.317 1.00 56.50 84 THR A C 1
ATOM 674 O O . THR A 1 84 ? 2.195 9.431 -13.200 1.00 56.50 84 THR A O 1
ATOM 677 N N . PRO A 1 85 ? 1.289 8.329 -14.911 1.00 58.91 85 PRO A N 1
ATOM 678 C CA . PRO A 1 85 ? -0.043 8.241 -14.294 1.00 58.91 85 PRO A CA 1
ATOM 679 C C . PRO A 1 85 ? -0.135 7.236 -13.125 1.00 58.91 85 PRO A C 1
ATOM 681 O O . PRO A 1 85 ? -1.244 6.850 -12.765 1.00 58.91 85 PRO A O 1
ATOM 684 N N . TYR A 1 86 ? 1.002 6.771 -12.592 1.00 51.84 86 TYR A N 1
ATOM 685 C CA . TYR A 1 86 ? 1.085 5.702 -11.597 1.00 51.84 86 TYR A CA 1
ATOM 686 C C . TYR A 1 86 ? 1.441 6.231 -10.218 1.00 51.84 86 TYR A C 1
ATOM 688 O O . TYR A 1 86 ? 2.629 6.573 -10.035 1.00 51.84 86 TYR A O 1
#

Sequence (86 aa):
MPSIEDITRMDWPAYSPDLNPIEHVWDMLGRRIASRQPPPTCLPELRRALLDEWCNIPQDQIDNLILSMPRRCKACIASSGRHTPY

Organism: Araneus ventricosus (NCBI:txid182803)

Radius of gyration: 16.54 Å; chains: 1; bounding box: 44×26×42 Å